Protein AF-A0A835G9U6-F1 (afdb_monomer)

Sequence (115 aa):
MKGIIILLVIVYAAVGRAQLDECPKEQETNWEIEWLLRHEDCEKFYKCTFGKPVEMSCPDKLWFNLETWRCDWPHNVDCEDRLRLALGRRMPSFVQQALDIQTVTEIIITDDHNN

Nearest PDB structures (foldseek):
  5hbf-assembly3_A  TM=7.160E-01  e=3.427E-03  Homo sapiens
  5hbf-assembly3_B  TM=8.051E-01  e=1.713E-02  Homo sapiens
  8in6-assembly1_A  TM=7.810E-01  e=1.182E-01  Aplysia kurodai
  4zce-assembly1_B  TM=7.457E-01  e=6.208E-02  Dermatophagoides pteronyssinus
  1dqc-assembly1_A  TM=6.786E-01  e=5.821E-02  Tachypleus tridentatus

Mean predicted aligned error: 15.1 Å

Structure (mmCIF, N/CA/C/O backbone):
data_AF-A0A835G9U6-F1
#
_entry.id   AF-A0A835G9U6-F1
#
loop_
_atom_site.group_PDB
_atom_site.id
_atom_site.type_symbol
_atom_site.label_atom_id
_atom_site.label_alt_id
_atom_site.label_comp_id
_atom_site.label_asym_id
_atom_site.label_entity_id
_atom_site.label_seq_id
_atom_site.pdbx_PDB_ins_code
_atom_site.Ca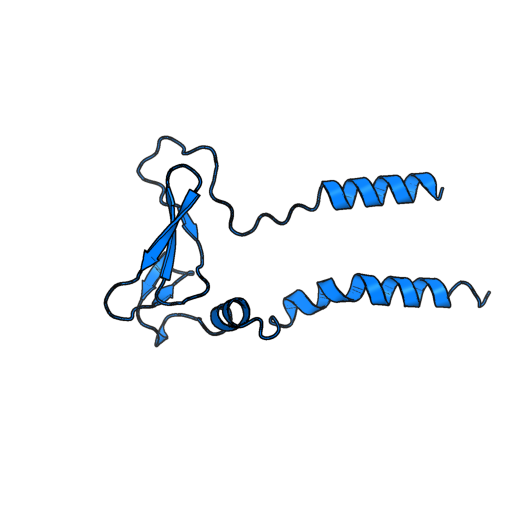rtn_x
_atom_site.Cartn_y
_atom_site.Cartn_z
_atom_site.occupancy
_atom_site.B_iso_or_equiv
_atom_site.auth_seq_id
_atom_site.auth_comp_id
_atom_site.auth_asym_id
_atom_site.auth_atom_id
_atom_site.pdbx_PDB_model_num
ATOM 1 N N . MET A 1 1 ? 4.513 -4.630 46.036 1.00 59.03 1 MET A N 1
ATOM 2 C CA . MET A 1 1 ? 5.438 -4.637 44.877 1.00 59.03 1 MET A CA 1
ATOM 3 C C . MET A 1 1 ? 4.888 -5.465 43.715 1.00 59.03 1 MET A C 1
ATOM 5 O O . MET A 1 1 ? 4.622 -4.883 42.677 1.00 59.03 1 MET A O 1
ATOM 9 N N . LYS A 1 2 ? 4.575 -6.756 43.906 1.00 56.44 2 LYS A N 1
ATOM 10 C CA . LYS A 1 2 ? 3.959 -7.635 42.881 1.00 56.44 2 LYS A CA 1
ATOM 11 C C . LYS A 1 2 ? 2.685 -7.060 42.227 1.00 56.44 2 LYS A C 1
ATOM 13 O O . LYS A 1 2 ? 2.540 -7.119 41.016 1.00 56.44 2 LYS A O 1
ATOM 18 N N . GLY A 1 3 ? 1.810 -6.420 43.011 1.00 66.38 3 GLY A N 1
ATOM 19 C CA . GLY A 1 3 ? 0.586 -5.789 42.492 1.00 66.38 3 GLY A CA 1
ATOM 20 C C . GLY A 1 3 ? 0.819 -4.583 41.572 1.00 66.38 3 GLY A C 1
ATOM 21 O O . GLY A 1 3 ? 0.054 -4.382 40.641 1.00 66.38 3 GLY A O 1
ATOM 22 N N . ILE A 1 4 ? 1.897 -3.817 41.780 1.00 78.50 4 ILE A N 1
ATOM 23 C CA . ILE A 1 4 ? 2.245 -2.674 40.915 1.00 78.50 4 ILE A CA 1
ATOM 24 C C . ILE A 1 4 ? 2.732 -3.189 39.557 1.00 78.50 4 ILE A C 1
ATOM 26 O O . ILE A 1 4 ? 2.324 -2.672 38.526 1.00 78.50 4 ILE A O 1
ATOM 30 N N . ILE A 1 5 ? 3.540 -4.252 39.554 1.00 76.62 5 ILE A N 1
ATOM 31 C CA . ILE A 1 5 ? 4.040 -4.885 38.326 1.00 76.62 5 ILE A CA 1
ATOM 32 C C . ILE A 1 5 ? 2.877 -5.443 37.495 1.00 76.62 5 ILE A C 1
ATOM 34 O O . ILE A 1 5 ? 2.799 -5.170 36.303 1.00 76.62 5 ILE A O 1
ATOM 38 N N . ILE A 1 6 ? 1.930 -6.148 38.127 1.00 80.75 6 ILE A N 1
ATOM 39 C CA . ILE A 1 6 ? 0.735 -6.679 37.445 1.00 80.75 6 ILE A CA 1
ATOM 40 C C . ILE A 1 6 ? -0.080 -5.547 36.805 1.00 80.75 6 ILE A C 1
ATOM 42 O O . ILE A 1 6 ? -0.496 -5.665 35.655 1.00 80.75 6 ILE A O 1
ATOM 46 N N . LEU A 1 7 ? -0.264 -4.430 37.513 1.00 76.75 7 LEU A N 1
ATOM 47 C CA . LEU A 1 7 ? -0.972 -3.271 36.972 1.00 76.75 7 LEU A CA 1
ATOM 48 C C . LEU A 1 7 ? -0.241 -2.655 35.773 1.00 76.75 7 LEU A C 1
ATOM 50 O O . LEU A 1 7 ? -0.883 -2.357 34.772 1.00 76.75 7 LEU A O 1
ATOM 54 N N . LEU A 1 8 ? 1.084 -2.512 35.833 1.00 79.38 8 LEU A N 1
ATOM 55 C CA . LEU A 1 8 ? 1.870 -1.965 34.723 1.00 79.38 8 LEU A CA 1
ATOM 56 C C . LEU A 1 8 ? 1.834 -2.867 33.485 1.00 79.38 8 LEU A C 1
ATOM 58 O O . LEU A 1 8 ? 1.710 -2.354 32.378 1.00 79.38 8 LEU A O 1
ATOM 62 N N . VAL A 1 9 ? 1.868 -4.191 33.661 1.00 77.94 9 VAL A N 1
ATOM 63 C CA . VAL A 1 9 ? 1.745 -5.165 32.561 1.00 77.94 9 VAL A CA 1
ATOM 64 C C . VAL A 1 9 ? 0.357 -5.108 31.919 1.00 77.94 9 VAL A C 1
ATOM 66 O O . VAL A 1 9 ? 0.256 -5.085 30.695 1.00 77.94 9 VAL A O 1
ATOM 69 N N . ILE A 1 10 ? -0.711 -5.022 32.721 1.00 76.75 10 ILE A N 1
ATOM 70 C CA . ILE A 1 10 ? -2.088 -4.877 32.215 1.00 76.75 10 ILE A CA 1
ATOM 71 C C . ILE A 1 10 ? -2.242 -3.566 31.439 1.00 76.75 10 ILE A C 1
ATOM 73 O O . ILE A 1 10 ? -2.849 -3.554 30.370 1.00 76.75 10 ILE A O 1
ATOM 77 N N . VAL A 1 11 ? -1.665 -2.472 31.944 1.00 78.75 11 VAL A N 1
ATOM 78 C CA . VAL A 1 11 ? -1.665 -1.174 31.256 1.00 78.75 11 VAL A CA 1
ATOM 79 C C . VAL A 1 11 ? -0.894 -1.260 29.939 1.00 78.75 11 VAL A C 1
ATOM 81 O O . VAL A 1 11 ? -1.406 -0.817 28.918 1.00 78.75 11 VAL A O 1
ATOM 84 N N . TYR A 1 12 ? 0.284 -1.887 29.918 1.00 77.44 12 TYR A N 1
ATOM 85 C CA . TYR A 1 12 ? 1.073 -2.047 28.692 1.00 77.44 12 TYR A CA 1
ATOM 86 C C . TYR A 1 12 ? 0.354 -2.908 27.646 1.00 77.44 12 TYR A C 1
ATOM 88 O O . TYR A 1 12 ? 0.309 -2.540 26.475 1.00 77.44 12 TYR A O 1
ATOM 96 N N . ALA A 1 13 ? -0.267 -4.014 28.066 1.00 71.81 13 ALA A N 1
ATOM 97 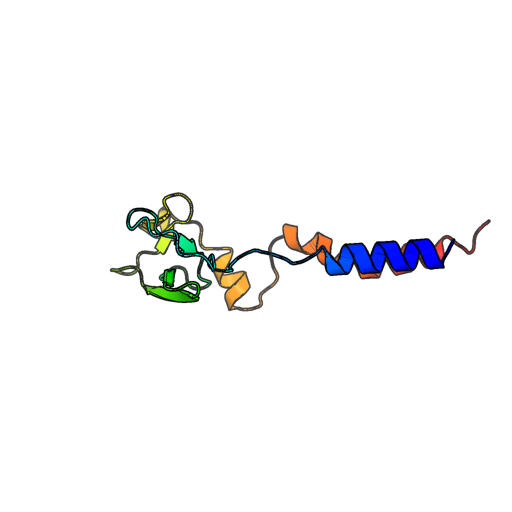C CA . ALA A 1 13 ? -1.063 -4.873 27.191 1.00 71.81 13 ALA A CA 1
ATOM 98 C C . ALA A 1 13 ? -2.331 -4.170 26.670 1.00 71.81 13 ALA A C 1
ATOM 100 O O . ALA A 1 13 ? -2.752 -4.414 25.543 1.00 71.81 13 ALA A O 1
ATOM 101 N N . ALA A 1 14 ? -2.925 -3.269 27.461 1.00 67.94 14 ALA A N 1
ATOM 102 C CA . ALA A 1 14 ? -4.069 -2.459 27.041 1.00 67.94 14 ALA A CA 1
ATOM 103 C C . ALA A 1 14 ? -3.681 -1.327 26.071 1.00 67.94 14 ALA A C 1
ATOM 105 O O . ALA A 1 14 ? -4.484 -0.959 25.212 1.00 67.94 14 ALA A O 1
ATOM 106 N N . VAL A 1 15 ? -2.464 -0.786 26.205 1.00 70.69 15 VAL A N 1
ATOM 107 C CA . VAL A 1 15 ? -1.907 0.281 25.352 1.00 70.69 15 VAL A CA 1
ATOM 108 C C . VAL A 1 15 ? -1.259 -0.287 24.079 1.00 70.69 15 VAL A C 1
ATOM 110 O O . VAL A 1 15 ? -1.166 0.407 23.070 1.00 70.69 15 VAL A O 1
ATOM 113 N N . GLY A 1 16 ? -0.879 -1.566 24.076 1.00 57.50 16 GLY A N 1
ATOM 114 C CA . GLY A 1 16 ? -0.347 -2.278 22.917 1.00 57.50 16 GLY A CA 1
ATOM 115 C C . GLY A 1 16 ? -1.432 -2.725 21.941 1.00 57.50 16 GLY A C 1
ATOM 116 O O . GLY A 1 16 ? -1.672 -3.921 21.790 1.00 57.50 16 GLY A O 1
ATOM 117 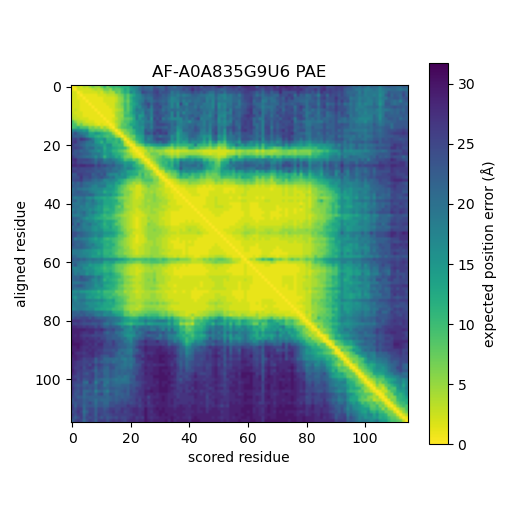N N . ARG A 1 17 ? -2.090 -1.786 21.254 1.00 57.66 17 ARG A N 1
ATOM 118 C CA . ARG A 1 17 ? -2.843 -2.127 20.039 1.00 57.66 17 ARG A CA 1
ATOM 119 C C . ARG A 1 17 ? -1.943 -1.929 18.829 1.00 57.66 17 ARG A C 1
ATOM 121 O O . ARG A 1 17 ? -1.511 -0.818 18.540 1.00 57.66 17 ARG A O 1
ATOM 128 N N . ALA A 1 18 ? -1.648 -3.033 18.150 1.00 53.41 18 ALA A N 1
ATOM 129 C CA . ALA A 1 18 ? -1.004 -3.024 16.850 1.00 53.41 18 ALA A CA 1
ATOM 130 C C . ALA A 1 18 ? -1.932 -2.317 15.853 1.00 53.41 18 ALA A C 1
ATOM 132 O O . ALA A 1 18 ? -2.984 -2.843 15.501 1.00 53.41 18 ALA A O 1
ATOM 133 N N . GLN A 1 19 ? -1.552 -1.109 15.447 1.00 56.56 19 GLN A N 1
ATOM 134 C CA . GLN A 1 19 ? -2.217 -0.350 14.397 1.00 56.56 19 GLN A CA 1
ATOM 135 C C . GLN A 1 19 ? -1.336 -0.414 13.147 1.00 56.56 19 GLN A C 1
ATOM 137 O O . GLN A 1 19 ? -0.615 0.528 12.833 1.00 56.56 19 GLN A O 1
ATOM 142 N N . LEU A 1 20 ? -1.344 -1.546 12.456 1.00 58.28 20 LEU A N 1
ATOM 143 C CA . LEU A 1 20 ? -0.937 -1.598 11.056 1.00 58.28 20 LEU A CA 1
ATOM 144 C C . LEU A 1 20 ? -2.141 -2.172 10.306 1.00 58.28 20 LEU A C 1
ATOM 146 O O . LEU A 1 20 ? -2.712 -3.159 10.755 1.00 58.28 20 LEU A O 1
ATOM 150 N N . ASP A 1 21 ? -2.548 -1.517 9.222 1.00 62.41 21 ASP A N 1
ATOM 151 C CA . ASP A 1 21 ? -3.590 -1.964 8.279 1.00 62.41 21 ASP A CA 1
ATOM 152 C C . ASP A 1 21 ? -5.064 -1.633 8.609 1.00 62.41 21 ASP A C 1
ATOM 154 O O . ASP A 1 21 ? -5.973 -2.198 8.002 1.00 62.41 21 ASP A O 1
ATOM 158 N N . GLU A 1 22 ? -5.355 -0.672 9.496 1.00 72.94 22 GLU A N 1
ATOM 159 C CA . GLU A 1 22 ? -6.735 -0.174 9.669 1.00 72.94 22 GLU A CA 1
ATOM 160 C C . GLU A 1 22 ? -6.964 1.131 8.897 1.00 72.94 22 GLU A C 1
ATOM 162 O O . GLU A 1 22 ? -6.166 2.068 8.960 1.00 72.94 22 GLU A O 1
ATOM 167 N N . CYS A 1 23 ? -8.095 1.214 8.198 1.00 84.50 23 CYS A N 1
ATOM 168 C CA . CYS A 1 23 ? -8.512 2.440 7.536 1.00 84.50 23 CYS A CA 1
ATOM 169 C C . CYS A 1 23 ? -8.906 3.531 8.549 1.00 84.50 23 CYS A C 1
ATOM 171 O O . CYS A 1 23 ? -9.537 3.227 9.568 1.00 84.50 23 CYS A O 1
ATOM 173 N N . PRO A 1 24 ? -8.611 4.812 8.258 1.00 81.31 24 PRO A N 1
ATOM 174 C CA . PRO A 1 24 ? -9.048 5.918 9.101 1.00 81.31 24 PRO A CA 1
ATOM 175 C C . PRO A 1 24 ? -10.582 5.980 9.144 1.00 81.31 24 PRO A C 1
ATOM 177 O O . PRO A 1 24 ? -11.254 5.885 8.116 1.00 81.31 24 PRO A O 1
ATOM 180 N N . LYS A 1 25 ? -11.144 6.113 10.353 1.00 72.88 25 LYS A N 1
ATOM 181 C CA . LYS A 1 25 ? -12.603 6.125 10.590 1.00 72.88 25 LYS A CA 1
ATOM 182 C C . LYS A 1 25 ? -13.245 7.466 10.257 1.00 72.88 25 LYS A C 1
ATOM 184 O O . LYS A 1 25 ? -14.421 7.512 9.910 1.00 72.88 25 LYS A O 1
ATOM 189 N N . GLU A 1 26 ? -12.468 8.535 10.328 1.00 68.56 26 GLU A N 1
ATOM 190 C CA . GLU A 1 26 ? -12.874 9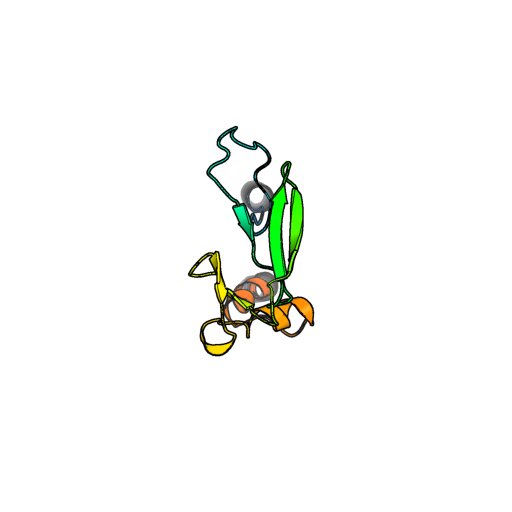.854 9.878 1.00 68.56 26 GLU A CA 1
ATOM 191 C C . GLU A 1 26 ? -12.394 10.007 8.439 1.00 68.56 26 GLU A C 1
ATOM 193 O O . GLU A 1 26 ? -11.205 10.162 8.169 1.00 68.56 26 GLU A O 1
ATOM 198 N N . GLN A 1 27 ? -13.322 9.897 7.488 1.00 60.75 27 GLN A N 1
ATOM 199 C CA . GLN A 1 27 ? -13.049 10.399 6.153 1.00 60.75 27 GLN A CA 1
ATOM 200 C C . GLN A 1 27 ? -13.069 11.916 6.253 1.00 60.75 27 GLN A C 1
ATOM 202 O O . GLN A 1 27 ? -14.136 12.531 6.213 1.00 60.75 27 GLN A O 1
ATOM 207 N N . GLU A 1 28 ? -11.893 12.513 6.434 1.00 61.06 28 GLU A N 1
ATOM 208 C CA . GLU A 1 28 ? -11.734 13.937 6.182 1.00 61.06 28 GLU A CA 1
ATOM 209 C C . GLU A 1 28 ? -12.323 14.217 4.795 1.00 61.06 28 GLU A C 1
ATOM 211 O O . GLU A 1 28 ? -12.044 13.506 3.830 1.00 61.06 28 GLU A O 1
ATOM 216 N N . THR A 1 29 ? -13.195 15.218 4.693 1.00 58.84 29 THR A N 1
ATOM 217 C CA . THR A 1 29 ? -13.967 15.574 3.488 1.00 58.84 29 THR A CA 1
ATOM 218 C C . THR A 1 29 ? -13.100 16.083 2.329 1.00 58.84 29 THR A C 1
ATOM 220 O O . THR A 1 29 ? -13.606 16.685 1.380 1.00 58.84 29 THR A O 1
ATOM 223 N N . ASN A 1 30 ? -11.790 15.851 2.404 1.00 68.69 30 ASN A N 1
ATOM 224 C CA . ASN A 1 30 ? -10.834 16.173 1.378 1.00 68.69 30 ASN A CA 1
ATOM 225 C C . ASN A 1 30 ? -10.743 15.027 0.362 1.00 68.69 30 ASN A C 1
ATOM 227 O O . ASN A 1 30 ? -10.091 14.009 0.587 1.00 68.69 30 ASN A O 1
ATOM 231 N N . TRP A 1 31 ? -11.379 15.227 -0.789 1.00 71.00 31 TRP A N 1
ATOM 232 C CA . TRP A 1 31 ? -11.388 14.288 -1.914 1.00 71.00 31 TRP A CA 1
ATOM 233 C C . TRP A 1 31 ? -10.020 14.106 -2.591 1.00 71.00 31 TRP A C 1
ATOM 235 O O . TRP A 1 31 ? -9.900 13.299 -3.509 1.00 71.00 31 TRP A O 1
ATOM 245 N N . GLU A 1 32 ? -9.002 14.848 -2.157 1.00 76.88 32 GLU A N 1
ATOM 246 C CA . GLU A 1 32 ? -7.642 14.791 -2.697 1.00 76.88 32 GLU A CA 1
ATOM 247 C C . GLU A 1 32 ? -6.755 13.747 -1.999 1.00 76.88 32 GLU A C 1
ATOM 249 O O . GLU A 1 32 ? -5.704 13.392 -2.532 1.00 76.88 32 GLU A O 1
ATOM 254 N N . ILE A 1 33 ? -7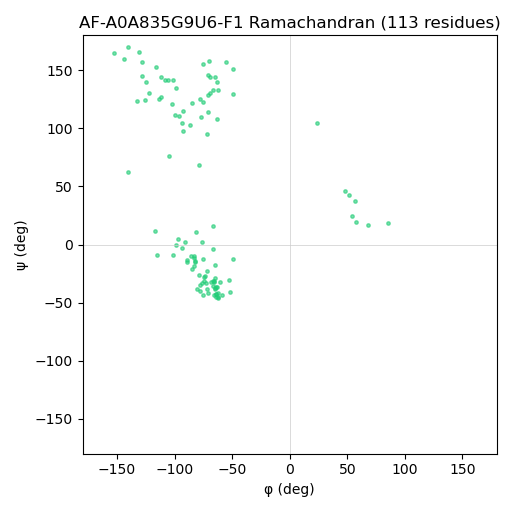.157 13.238 -0.826 1.00 77.69 33 ILE A N 1
ATOM 255 C CA . ILE A 1 33 ? -6.354 12.280 -0.053 1.00 77.69 33 ILE A CA 1
ATOM 256 C C . ILE A 1 33 ? -6.871 10.862 -0.290 1.00 77.69 33 ILE A C 1
ATOM 258 O O . ILE A 1 33 ? -7.957 10.483 0.153 1.00 77.69 33 ILE A O 1
ATOM 262 N N . GLU A 1 34 ? -6.058 10.056 -0.967 1.00 85.75 34 GLU A N 1
ATOM 263 C CA . GLU A 1 34 ? -6.318 8.638 -1.191 1.00 85.75 34 GLU A CA 1
ATOM 264 C C . GLU A 1 34 ? -5.476 7.778 -0.243 1.00 85.75 34 GLU A C 1
ATOM 266 O O . GLU A 1 34 ? -4.248 7.831 -0.246 1.00 85.75 34 GLU A O 1
ATOM 271 N N . TRP A 1 35 ? -6.151 6.964 0.567 1.00 88.56 35 TRP A N 1
ATOM 272 C CA . TRP A 1 35 ? -5.519 6.046 1.511 1.00 88.56 35 TRP A CA 1
ATOM 273 C C . TRP A 1 35 ? -5.421 4.654 0.893 1.00 88.56 35 TRP A C 1
ATOM 275 O O . TRP A 1 35 ? -6.440 3.979 0.706 1.00 88.56 35 TRP A O 1
ATOM 285 N N . LEU A 1 36 ? -4.196 4.232 0.586 1.00 91.44 36 LEU A N 1
ATOM 286 C CA . LEU A 1 36 ? -3.889 2.922 0.022 1.00 91.44 36 LEU A CA 1
ATOM 287 C C . LEU A 1 36 ? -3.127 2.075 1.043 1.00 91.44 36 LEU A C 1
ATOM 289 O O . LEU A 1 36 ? -2.313 2.599 1.799 1.00 91.44 36 LEU A O 1
ATOM 293 N N . LEU A 1 37 ? -3.380 0.769 1.063 1.00 88.81 37 LEU A N 1
ATOM 294 C CA . LEU A 1 37 ? -2.730 -0.184 1.963 1.00 88.81 37 LEU A CA 1
ATOM 295 C C . LEU A 1 37 ? -2.154 -1.366 1.177 1.00 88.81 37 LEU A C 1
ATOM 297 O O . LEU A 1 37 ? -2.602 -1.698 0.075 1.00 88.81 37 LEU A O 1
ATOM 301 N N . ARG A 1 38 ? -1.165 -2.026 1.784 1.00 89.25 38 ARG A N 1
ATOM 302 C CA . ARG A 1 38 ? -0.564 -3.266 1.282 1.00 89.25 38 ARG A CA 1
ATOM 303 C C . ARG A 1 38 ? -1.613 -4.383 1.251 1.00 89.25 38 ARG A C 1
ATOM 305 O O . ARG A 1 38 ? -2.374 -4.536 2.194 1.00 89.25 38 ARG A O 1
ATOM 312 N N . HIS A 1 39 ? -1.585 -5.190 0.196 1.00 89.69 39 HIS A N 1
ATOM 313 C CA . HIS A 1 39 ? -2.312 -6.455 0.092 1.00 89.69 39 HIS A CA 1
ATOM 314 C C . HIS A 1 39 ? -1.303 -7.612 -0.016 1.00 89.69 39 HIS A C 1
ATOM 316 O O . HIS A 1 39 ? -0.168 -7.412 -0.458 1.00 89.69 39 HIS A O 1
ATOM 322 N N . GLU A 1 40 ? -1.682 -8.810 0.420 1.00 87.25 40 GLU A N 1
ATOM 323 C CA . GLU A 1 40 ? -0.814 -9.991 0.480 1.00 87.25 40 GLU A CA 1
ATOM 324 C C . GLU A 1 40 ? -0.509 -10.579 -0.913 1.00 87.25 40 GLU A C 1
ATOM 326 O O . GLU A 1 40 ? 0.584 -11.079 -1.167 1.00 87.25 40 GLU A O 1
ATOM 331 N N . ASP A 1 41 ? -1.466 -10.473 -1.832 1.00 89.00 41 ASP A N 1
ATOM 332 C CA . ASP A 1 41 ? -1.268 -10.592 -3.285 1.00 89.00 41 ASP A CA 1
ATOM 333 C C . ASP A 1 41 ? -0.668 -9.298 -3.864 1.00 89.00 41 ASP A C 1
ATOM 335 O O . ASP A 1 41 ? -1.226 -8.215 -3.685 1.00 89.00 41 ASP A O 1
ATOM 339 N N . CYS A 1 42 ? 0.462 -9.411 -4.563 1.00 91.94 42 CYS A N 1
ATOM 340 C CA . CYS A 1 42 ? 1.186 -8.275 -5.132 1.00 91.94 42 CYS A CA 1
ATOM 341 C C . CYS A 1 42 ? 0.482 -7.637 -6.325 1.00 91.94 42 CYS A C 1
ATOM 343 O O . CYS A 1 42 ? 0.698 -6.451 -6.571 1.00 91.94 42 CYS A O 1
ATOM 345 N N . GLU A 1 43 ? -0.388 -8.373 -7.017 1.00 94.44 43 GLU A N 1
ATOM 346 C CA . GLU A 1 43 ? -1.232 -7.829 -8.089 1.00 94.44 43 GLU A CA 1
ATOM 347 C C . GLU A 1 43 ? -2.417 -7.021 -7.535 1.00 94.44 43 GLU A C 1
ATOM 349 O O . GLU A 1 43 ? -3.245 -6.516 -8.295 1.00 94.44 43 GLU A O 1
ATOM 354 N N . LYS A 1 44 ? -2.513 -6.878 -6.209 1.00 94.38 44 LYS A N 1
ATOM 355 C CA . LYS A 1 44 ? -3.608 -6.199 -5.524 1.00 94.38 44 LYS A CA 1
ATOM 356 C C . LYS A 1 44 ? -3.110 -5.192 -4.489 1.00 94.38 44 LYS A C 1
ATOM 358 O O . LYS A 1 44 ? -1.943 -5.167 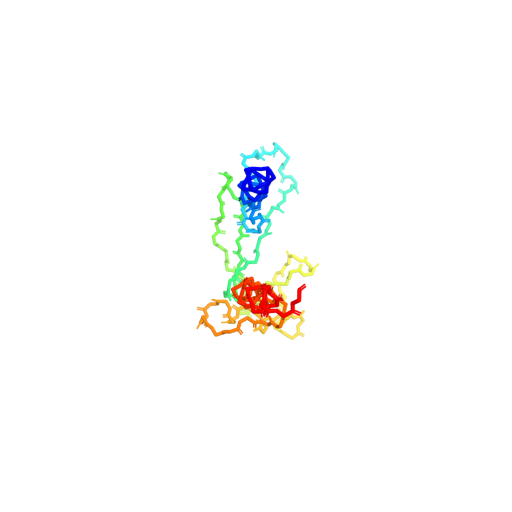-4.094 1.00 94.38 44 LYS A O 1
ATOM 363 N N . PHE A 1 45 ? -4.030 -4.343 -4.052 1.00 93.94 45 PHE A N 1
ATOM 364 C CA . PHE A 1 45 ? -3.876 -3.397 -2.949 1.00 93.94 45 PHE A CA 1
ATOM 365 C C . PHE A 1 45 ? -5.244 -3.120 -2.325 1.00 93.94 45 PHE A C 1
ATOM 367 O O . PHE A 1 45 ? -6.271 -3.415 -2.936 1.00 93.94 45 PHE A O 1
ATOM 374 N N . TYR A 1 46 ? -5.284 -2.541 -1.126 1.00 93.50 46 TYR A N 1
ATOM 375 C CA . TYR A 1 46 ? -6.543 -2.037 -0.578 1.00 93.50 46 TYR A CA 1
ATOM 376 C C . TYR A 1 46 ? -6.626 -0.525 -0.727 1.00 93.50 46 TYR A C 1
ATOM 378 O O . TYR A 1 46 ? -5.650 0.187 -0.505 1.00 93.50 46 TYR A O 1
ATOM 386 N N . LYS A 1 47 ? -7.817 -0.031 -1.046 1.00 92.12 47 LYS A N 1
ATOM 387 C CA . LYS A 1 47 ? -8.180 1.382 -0.990 1.00 92.12 47 LYS A CA 1
ATOM 388 C C . LYS A 1 47 ? -9.189 1.597 0.125 1.00 92.12 47 LYS A C 1
ATOM 390 O O . LYS A 1 47 ? -10.237 0.951 0.147 1.00 92.12 47 LYS A O 1
ATOM 395 N N . CYS A 1 48 ? -8.926 2.530 1.029 1.00 89.50 48 CYS A N 1
ATOM 396 C CA . CYS A 1 48 ? -9.886 2.839 2.080 1.00 89.50 48 CYS A CA 1
ATOM 397 C C . CYS A 1 48 ? -11.060 3.658 1.537 1.00 89.50 48 CYS A C 1
ATOM 399 O O . CYS A 1 48 ? -10.894 4.756 1.010 1.00 89.50 48 CYS A O 1
ATOM 401 N N . THR A 1 49 ? -12.266 3.128 1.718 1.00 85.69 49 THR A N 1
ATOM 402 C CA . THR A 1 49 ? -13.532 3.751 1.326 1.00 85.69 49 THR A CA 1
ATOM 403 C C . THR A 1 49 ? -14.507 3.644 2.497 1.00 85.69 49 THR A C 1
ATOM 405 O O . THR A 1 49 ? -14.742 2.550 3.003 1.00 85.69 49 THR A O 1
ATOM 408 N N . PHE A 1 50 ? -15.052 4.766 2.976 1.00 84.81 50 PHE A N 1
ATOM 409 C CA . PHE A 1 50 ? -15.940 4.814 4.153 1.00 84.81 50 PHE A CA 1
ATOM 410 C C . PHE A 1 50 ? -15.360 4.112 5.391 1.00 84.81 50 PHE A C 1
ATOM 412 O O . PHE A 1 50 ? -16.051 3.365 6.083 1.00 84.81 50 PHE A O 1
ATOM 419 N N . GLY A 1 51 ? -14.062 4.324 5.640 1.00 82.81 51 GLY A N 1
ATOM 420 C CA . GLY A 1 51 ? -13.341 3.724 6.766 1.00 82.81 51 GLY A CA 1
ATOM 421 C C . GLY A 1 51 ? -13.155 2.210 6.664 1.00 82.81 51 GLY A C 1
ATOM 422 O O . GLY A 1 51 ? -12.855 1.564 7.665 1.00 82.81 51 GLY A O 1
ATOM 423 N N . LYS A 1 52 ? -13.338 1.626 5.473 1.00 85.19 52 LYS A N 1
ATOM 424 C CA . LYS A 1 52 ? -13.162 0.193 5.223 1.00 85.19 52 LYS A CA 1
ATOM 425 C C . LYS A 1 52 ? -12.177 -0.053 4.083 1.00 85.19 52 LYS A C 1
ATOM 427 O O . LYS A 1 52 ? -12.245 0.663 3.083 1.00 85.19 52 LYS A O 1
ATOM 432 N N . PRO A 1 53 ? -11.293 -1.058 4.191 1.00 88.62 53 PRO A N 1
ATOM 433 C CA . PRO A 1 53 ? -10.427 -1.440 3.087 1.00 88.62 53 PRO A CA 1
ATOM 434 C C . PRO A 1 53 ? -11.265 -2.118 2.001 1.00 88.62 53 PRO A C 1
ATOM 436 O O . PRO A 1 53 ? -12.041 -3.034 2.275 1.00 88.62 53 PRO A O 1
ATOM 439 N N . VAL A 1 54 ? -11.123 -1.647 0.769 1.00 92.31 54 VAL A N 1
ATOM 440 C CA . VAL A 1 54 ? -11.736 -2.229 -0.425 1.00 92.31 54 VAL A CA 1
ATOM 441 C C . VAL A 1 54 ? -10.619 -2.769 -1.300 1.00 92.31 54 VAL A C 1
ATOM 443 O O . VAL A 1 54 ? -9.685 -2.040 -1.619 1.00 92.31 54 VAL A O 1
ATOM 446 N N . GLU A 1 55 ? -10.696 -4.046 -1.658 1.00 95.50 55 GLU A N 1
ATOM 447 C CA . GLU A 1 55 ? -9.706 -4.694 -2.517 1.00 95.50 55 GLU A CA 1
ATOM 448 C C . GLU A 1 55 ? -9.752 -4.111 -3.934 1.00 95.50 55 GLU A C 1
ATOM 450 O O . GLU A 1 55 ? -10.819 -3.972 -4.534 1.00 95.50 55 GLU A O 1
ATOM 455 N N . MET A 1 56 ? -8.576 -3.801 -4.467 1.00 96.38 56 MET A N 1
ATOM 456 C CA . MET A 1 56 ? -8.358 -3.301 -5.815 1.00 96.38 56 MET A CA 1
ATOM 457 C C . MET A 1 56 ? -7.288 -4.156 -6.494 1.00 96.38 56 MET A C 1
ATOM 459 O O . MET A 1 56 ? -6.336 -4.599 -5.853 1.00 96.38 56 MET A O 1
ATOM 463 N N . SER A 1 57 ? -7.422 -4.369 -7.801 1.00 96.81 57 SER A N 1
ATOM 464 C CA . SER A 1 57 ? -6.418 -5.070 -8.607 1.00 96.81 57 SER A CA 1
ATOM 465 C C . SER A 1 57 ? -5.651 -4.089 -9.483 1.00 96.81 57 SER A C 1
ATOM 467 O O . SER A 1 57 ? -6.227 -3.151 -10.040 1.00 96.81 57 SER A O 1
ATOM 469 N N . CYS A 1 58 ? -4.354 -4.323 -9.620 1.00 97.06 58 CYS A N 1
ATOM 470 C CA . CYS A 1 58 ? -3.531 -3.646 -10.600 1.00 97.06 58 CYS A CA 1
ATOM 471 C C . CYS A 1 58 ? -3.874 -4.124 -12.022 1.00 97.06 58 CYS A C 1
ATOM 473 O O . CYS A 1 58 ? -4.214 -5.293 -12.222 1.00 97.06 58 CYS A O 1
ATOM 475 N N . PRO A 1 59 ? -3.795 -3.238 -13.028 1.00 96.50 59 PRO A N 1
ATOM 476 C CA . PRO A 1 59 ? -3.963 -3.637 -14.419 1.00 96.50 59 PRO A CA 1
ATOM 477 C C . PRO A 1 59 ? -2.773 -4.484 -14.897 1.00 96.50 59 PRO A C 1
ATOM 479 O O . PRO A 1 59 ? -1.684 -4.402 -14.338 1.00 96.50 59 PRO A O 1
ATOM 482 N N . ASP A 1 60 ? -2.981 -5.283 -15.946 1.00 90.94 60 ASP A N 1
ATOM 483 C CA . ASP A 1 60 ? -1.931 -5.910 -16.767 1.00 90.94 60 ASP A CA 1
ATOM 484 C C . ASP A 1 60 ? -0.786 -6.623 -16.016 1.00 90.94 60 ASP A C 1
ATOM 486 O O . ASP A 1 60 ? 0.385 -6.472 -16.362 1.00 90.94 60 ASP A O 1
ATOM 490 N N . LYS A 1 61 ? -1.111 -7.444 -15.006 1.00 90.75 61 LYS A N 1
ATOM 491 C CA . LYS A 1 61 ? -0.128 -8.186 -14.180 1.00 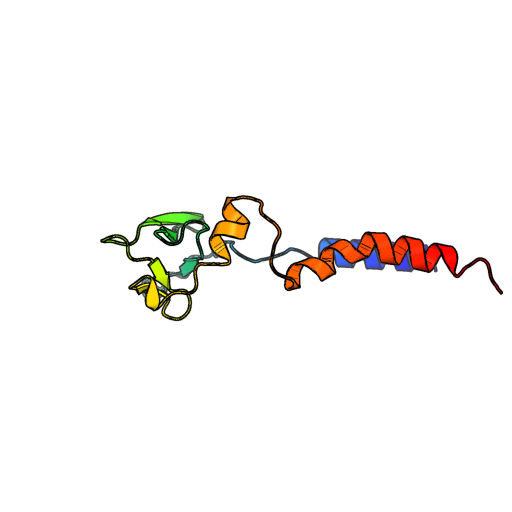90.75 61 LYS A CA 1
ATOM 492 C C . LYS A 1 61 ? 0.944 -7.289 -13.540 1.00 90.75 61 LYS A C 1
ATOM 494 O O . LYS A 1 61 ? 2.054 -7.741 -13.250 1.00 90.75 61 LYS A O 1
ATOM 499 N N . LEU A 1 62 ? 0.631 -6.009 -13.352 1.00 96.38 62 LEU A N 1
ATOM 500 C CA . LEU A 1 62 ? 1.469 -5.085 -12.605 1.00 96.38 62 LEU A CA 1
ATOM 501 C C . LEU A 1 62 ? 1.338 -5.359 -11.110 1.00 96.38 62 LEU A C 1
ATOM 503 O O . LEU A 1 62 ? 0.328 -5.887 -10.642 1.00 96.38 62 LEU A O 1
ATOM 507 N N . TRP A 1 63 ? 2.361 -4.975 -10.357 1.00 95.88 63 TRP A N 1
ATOM 508 C CA . TRP A 1 63 ? 2.397 -5.134 -8.911 1.00 95.88 63 TRP A CA 1
ATOM 509 C C . TRP A 1 63 ? 2.256 -3.791 -8.218 1.00 95.88 63 TRP A C 1
ATOM 511 O O . TRP A 1 63 ? 2.804 -2.784 -8.664 1.00 95.88 63 TRP A O 1
ATOM 521 N N . PHE A 1 64 ? 1.526 -3.759 -7.109 1.00 95.44 64 PHE A N 1
ATOM 522 C CA . PHE A 1 64 ? 1.375 -2.529 -6.346 1.00 95.44 64 PHE A CA 1
ATOM 523 C C . PHE A 1 64 ? 2.683 -2.180 -5.637 1.00 95.44 64 PHE A C 1
ATOM 525 O O . PHE A 1 64 ? 3.099 -2.892 -4.725 1.00 95.44 64 PHE A O 1
ATOM 532 N N . ASN A 1 65 ? 3.319 -1.082 -6.025 1.00 94.44 65 ASN A N 1
ATOM 533 C CA . ASN A 1 65 ? 4.537 -0.559 -5.429 1.00 94.44 65 ASN A CA 1
ATOM 534 C C . ASN A 1 65 ? 4.199 0.313 -4.207 1.00 94.44 65 ASN A C 1
ATOM 536 O O . ASN A 1 65 ? 3.486 1.306 -4.325 1.00 94.44 65 ASN A O 1
ATOM 540 N N . LEU A 1 66 ? 4.723 -0.046 -3.032 1.00 90.56 66 LEU A N 1
ATOM 541 C CA . LEU A 1 66 ? 4.474 0.683 -1.779 1.00 90.56 66 LEU A CA 1
ATOM 542 C C . LEU A 1 66 ? 5.374 1.907 -1.594 1.00 90.56 66 LEU A C 1
ATOM 544 O O . LEU A 1 66 ? 5.084 2.743 -0.745 1.00 90.56 66 LEU A O 1
ATOM 548 N N . GLU A 1 67 ? 6.447 2.026 -2.372 1.00 91.81 67 GLU A N 1
ATOM 549 C CA . GLU A 1 67 ? 7.318 3.204 -2.351 1.00 91.81 67 GLU A CA 1
ATOM 550 C C . GLU A 1 67 ? 6.682 4.358 -3.129 1.00 91.81 67 GLU A C 1
ATOM 552 O O . GLU A 1 67 ? 6.726 5.512 -2.707 1.00 91.81 67 GLU A O 1
ATOM 557 N N . THR A 1 68 ? 6.054 4.037 -4.262 1.00 94.69 68 THR A N 1
ATOM 558 C CA . THR A 1 68 ? 5.433 5.023 -5.159 1.00 94.69 68 THR A CA 1
ATOM 559 C C . THR A 1 68 ? 3.914 5.107 -5.010 1.00 94.69 68 THR A C 1
ATOM 561 O O . THR A 1 68 ? 3.303 6.018 -5.575 1.00 94.69 68 THR A O 1
ATOM 564 N N . TRP A 1 69 ? 3.313 4.181 -4.252 1.00 92.69 69 TRP A N 1
ATOM 565 C CA . TRP A 1 69 ? 1.868 4.018 -4.051 1.00 92.69 69 TRP A CA 1
ATOM 566 C C . TRP A 1 69 ? 1.083 3.835 -5.359 1.00 92.69 69 TRP A C 1
ATOM 568 O O . TRP A 1 69 ? -0.021 4.356 -5.518 1.00 92.69 69 TRP A O 1
ATOM 578 N N . ARG A 1 70 ? 1.662 3.117 -6.331 1.00 95.38 70 ARG A N 1
ATOM 579 C CA . ARG A 1 70 ? 1.085 2.88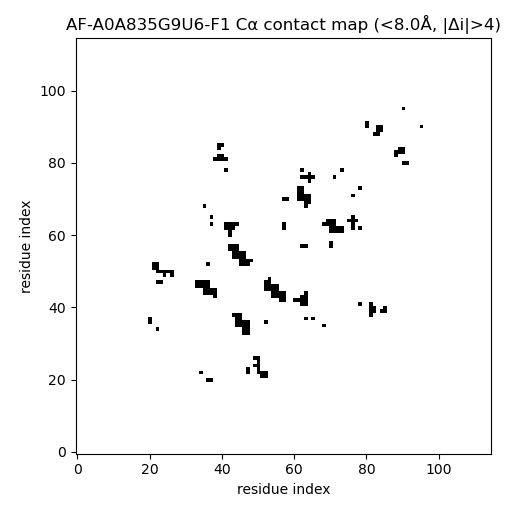8 -7.669 1.00 95.38 70 ARG A CA 1
ATOM 580 C C . ARG A 1 70 ? 1.396 1.490 -8.180 1.00 95.38 70 ARG A C 1
ATOM 582 O O . ARG A 1 70 ? 2.352 0.862 -7.747 1.00 95.38 70 ARG A O 1
ATOM 589 N N . CYS A 1 71 ? 0.609 1.016 -9.138 1.00 96.75 71 CYS A N 1
ATOM 590 C CA . CYS A 1 71 ? 0.940 -0.197 -9.878 1.00 96.75 71 CYS A CA 1
ATOM 591 C C . CYS A 1 71 ? 2.156 0.048 -10.778 1.00 96.75 71 CYS A C 1
ATOM 593 O O . CYS A 1 71 ? 2.188 1.028 -11.523 1.00 96.75 71 CYS A O 1
ATOM 595 N N . ASP A 1 72 ? 3.132 -0.845 -10.702 1.00 97.44 72 ASP A N 1
ATOM 596 C CA . ASP A 1 72 ? 4.400 -0.771 -11.419 1.00 97.44 72 ASP A CA 1
ATOM 597 C C . ASP A 1 72 ? 4.802 -2.169 -11.906 1.00 97.44 72 ASP A C 1
ATOM 599 O O . ASP A 1 72 ? 4.189 -3.185 -11.565 1.00 97.44 72 ASP A O 1
ATOM 603 N N . TRP A 1 73 ? 5.826 -2.237 -12.742 1.00 96.75 73 TRP A N 1
ATOM 604 C CA . TRP A 1 73 ? 6.330 -3.497 -13.256 1.00 96.75 73 TRP A CA 1
ATOM 605 C C . TRP A 1 73 ? 6.923 -4.358 -12.134 1.00 96.75 73 TRP A C 1
ATOM 607 O O . TRP A 1 73 ? 7.612 -3.825 -11.266 1.00 96.75 73 TRP A O 1
ATOM 617 N N . PRO A 1 74 ? 6.770 -5.694 -12.187 1.00 95.06 74 PRO A N 1
ATOM 618 C CA . PRO A 1 74 ? 7.272 -6.590 -11.142 1.00 95.06 74 PRO A CA 1
ATOM 619 C C . PRO A 1 74 ? 8.757 -6.418 -10.782 1.00 95.06 74 PRO A C 1
ATOM 621 O O . PRO A 1 74 ? 9.137 -6.626 -9.639 1.00 95.06 74 PRO A O 1
ATOM 624 N N . HIS A 1 75 ? 9.605 -6.003 -11.729 1.00 94.50 75 HIS A N 1
ATOM 625 C CA . HIS A 1 75 ? 11.036 -5.779 -11.483 1.00 94.50 75 HIS A CA 1
ATOM 626 C C . HIS A 1 75 ? 11.350 -4.490 -10.700 1.00 94.50 75 HIS A C 1
ATOM 628 O O . HIS A 1 75 ? 12.475 -4.333 -10.236 1.00 94.50 75 HIS A O 1
ATOM 634 N N . ASN A 1 76 ? 10.374 -3.590 -10.552 1.00 95.44 76 ASN A N 1
ATOM 635 C CA . ASN A 1 76 ? 10.473 -2.352 -9.773 1.00 95.44 76 ASN A CA 1
ATOM 636 C C . ASN A 1 76 ? 9.857 -2.492 -8.370 1.00 95.44 76 ASN A C 1
ATOM 638 O O . ASN A 1 76 ? 9.818 -1.516 -7.625 1.00 95.44 76 ASN A O 1
ATOM 642 N N . VAL A 1 77 ? 9.317 -3.667 -8.020 1.00 93.69 77 VAL A N 1
ATOM 643 C CA . VAL A 1 77 ? 8.536 -3.870 -6.794 1.00 93.69 77 VAL A CA 1
ATOM 644 C C . VAL A 1 77 ? 9.108 -5.014 -5.974 1.00 93.69 77 VAL A C 1
ATOM 646 O O . VAL A 1 77 ? 9.160 -6.153 -6.433 1.00 93.69 77 VAL A O 1
ATOM 649 N N . ASP A 1 78 ? 9.437 -4.735 -4.714 1.00 89.19 78 ASP A N 1
ATOM 650 C CA . ASP A 1 78 ? 9.721 -5.788 -3.744 1.00 89.19 78 ASP A CA 1
ATOM 651 C C . ASP A 1 78 ? 8.413 -6.434 -3.238 1.00 89.19 78 ASP A C 1
ATOM 653 O O . ASP A 1 78 ? 7.584 -5.828 -2.541 1.00 89.19 78 ASP A O 1
ATOM 657 N N . CYS A 1 79 ? 8.213 -7.683 -3.653 1.00 85.62 79 CYS A N 1
ATOM 658 C CA . CYS A 1 79 ? 7.025 -8.499 -3.403 1.00 85.62 79 CYS A CA 1
ATOM 659 C C . CYS A 1 79 ? 7.326 -9.731 -2.526 1.00 85.62 79 CYS A C 1
ATOM 661 O O . CYS A 1 79 ? 6.394 -10.394 -2.058 1.00 85.62 79 CYS A O 1
ATOM 663 N N . GLU A 1 80 ? 8.600 -10.041 -2.253 1.00 77.44 80 GLU A N 1
ATOM 664 C CA . GLU A 1 80 ? 9.000 -11.320 -1.640 1.00 77.44 80 GLU A CA 1
ATOM 665 C C . GLU A 1 80 ? 8.372 -11.543 -0.256 1.00 77.44 80 GLU A C 1
ATOM 667 O O . GLU A 1 80 ? 8.008 -12.667 0.108 1.00 77.44 80 GLU A O 1
ATOM 672 N N . ASP A 1 81 ? 8.156 -10.464 0.494 1.00 69.00 81 ASP A N 1
ATOM 673 C CA . ASP A 1 81 ? 7.603 -10.531 1.845 1.00 69.00 81 ASP A CA 1
ATOM 674 C C . ASP A 1 81 ? 6.070 -10.616 1.903 1.00 69.00 81 ASP A C 1
ATOM 676 O O . ASP A 1 81 ? 5.517 -10.938 2.957 1.00 69.00 81 ASP A O 1
ATOM 680 N N . ARG A 1 82 ? 5.354 -10.397 0.789 1.00 72.75 82 ARG A N 1
ATOM 681 C CA . ARG A 1 82 ? 3.875 -10.451 0.783 1.00 72.75 82 ARG A CA 1
ATOM 682 C C . ARG A 1 82 ? 3.349 -11.882 0.713 1.00 72.75 82 ARG A C 1
ATOM 684 O O . ARG A 1 82 ? 2.436 -12.244 1.455 1.00 72.75 82 ARG A O 1
ATOM 691 N N . LEU A 1 83 ? 4.020 -12.741 -0.060 1.00 57.75 83 LEU A N 1
ATOM 692 C CA . LEU A 1 83 ? 3.706 -14.173 -0.113 1.00 57.75 83 LEU A CA 1
ATOM 693 C C . LEU A 1 83 ? 3.962 -14.891 1.219 1.00 57.75 83 LEU A C 1
ATOM 695 O O . LEU A 1 83 ? 3.286 -15.876 1.520 1.00 57.75 83 LEU A O 1
ATOM 699 N N . ARG A 1 84 ? 4.911 -14.413 2.036 1.00 57.22 84 ARG A N 1
ATOM 700 C CA . ARG A 1 84 ? 5.168 -14.975 3.374 1.00 57.22 84 ARG A CA 1
ATOM 701 C C . ARG A 1 84 ? 3.968 -14.809 4.307 1.00 57.22 84 ARG A C 1
ATOM 703 O O . ARG A 1 84 ? 3.666 -15.730 5.067 1.00 57.22 84 ARG A O 1
ATOM 710 N N . LEU A 1 85 ? 3.261 -13.682 4.194 1.00 56.25 85 LEU A N 1
ATOM 711 C CA . LEU A 1 85 ? 2.034 -13.400 4.941 1.00 56.25 85 LEU A CA 1
ATOM 712 C C . LEU A 1 85 ? 0.840 -14.193 4.382 1.00 56.25 85 LEU A C 1
ATOM 714 O O . LEU A 1 85 ? 0.136 -14.836 5.157 1.00 56.25 85 LEU A O 1
ATOM 718 N N . ALA A 1 86 ? 0.680 -14.259 3.052 1.00 53.88 86 ALA A N 1
ATOM 719 C CA . ALA A 1 86 ? -0.405 -15.012 2.404 1.00 53.88 86 ALA A CA 1
ATOM 720 C C . ALA A 1 86 ? -0.336 -16.537 2.630 1.00 53.88 86 ALA A C 1
ATOM 722 O O . ALA A 1 86 ? -1.363 -17.201 2.755 1.00 53.88 86 ALA A O 1
ATOM 723 N N . LEU A 1 87 ? 0.872 -17.115 2.649 1.00 53.81 87 LEU A N 1
ATOM 724 C CA . LEU A 1 87 ? 1.084 -18.570 2.709 1.00 53.81 87 LEU A CA 1
ATOM 725 C C . LEU A 1 87 ? 1.356 -19.100 4.124 1.00 53.81 87 LEU A C 1
ATOM 727 O O . LEU A 1 87 ? 1.704 -20.275 4.271 1.00 53.81 87 LEU A O 1
ATOM 731 N N . GLY A 1 88 ? 1.280 -18.254 5.158 1.00 50.00 88 GLY A N 1
ATOM 732 C CA . GLY A 1 88 ? 1.645 -18.635 6.529 1.00 50.00 88 GLY A CA 1
ATOM 733 C C . GLY A 1 88 ? 3.090 -19.142 6.659 1.00 50.00 88 GLY A C 1
ATOM 734 O O . GLY A 1 88 ? 3.429 -19.852 7.609 1.00 50.00 88 GLY A O 1
ATOM 735 N N . ARG A 1 89 ? 3.962 -18.826 5.690 1.00 51.3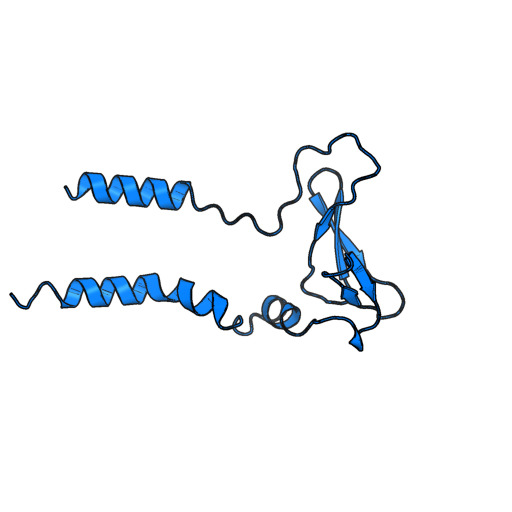8 89 ARG A N 1
ATOM 736 C CA . ARG A 1 89 ? 5.362 -19.261 5.686 1.00 51.38 89 ARG A CA 1
ATOM 737 C C . ARG A 1 89 ? 6.213 -18.187 6.345 1.00 51.38 89 ARG A C 1
ATOM 739 O O . ARG A 1 89 ? 6.587 -17.219 5.700 1.00 51.38 89 ARG A O 1
ATOM 746 N N . ARG A 1 90 ? 6.495 -18.432 7.629 1.00 46.03 90 ARG A N 1
ATOM 747 C CA . ARG A 1 90 ? 7.541 -17.860 8.499 1.00 46.03 90 ARG A CA 1
ATOM 748 C C . ARG A 1 90 ? 8.061 -16.477 8.060 1.00 46.03 90 ARG A C 1
ATOM 750 O O . ARG A 1 90 ? 8.859 -16.355 7.132 1.00 46.03 90 ARG A O 1
ATOM 757 N N . MET A 1 91 ? 7.602 -15.467 8.795 1.00 46.41 91 MET A N 1
ATOM 758 C CA . MET A 1 91 ? 7.966 -14.053 8.690 1.00 46.41 91 MET A CA 1
ATOM 759 C C . MET A 1 91 ? 9.493 -13.808 8.660 1.00 46.41 91 MET A C 1
ATOM 761 O O . MET A 1 91 ? 10.242 -14.576 9.272 1.00 46.41 91 MET A O 1
ATOM 765 N N . PRO A 1 92 ? 9.958 -12.729 7.994 1.00 44.59 92 PRO A N 1
ATOM 766 C CA . PRO A 1 92 ? 11.337 -12.247 8.073 1.00 44.59 92 PRO A CA 1
ATOM 767 C C . PRO A 1 92 ? 11.769 -11.978 9.520 1.00 44.59 92 PRO A C 1
ATOM 769 O O . PRO A 1 92 ? 10.942 -11.720 10.397 1.00 44.59 92 PRO A O 1
ATOM 772 N N . SER A 1 93 ? 13.081 -12.003 9.751 1.00 43.47 93 SER A N 1
ATOM 773 C CA . SER A 1 93 ? 13.781 -11.942 11.046 1.00 43.47 93 SER A CA 1
ATOM 774 C C . SER A 1 93 ? 13.357 -10.828 12.018 1.00 43.47 93 SER A C 1
ATOM 776 O O . SER A 1 93 ? 13.700 -10.905 13.194 1.00 43.47 93 SER A O 1
ATOM 778 N N . PHE A 1 94 ? 12.577 -9.837 11.583 1.00 43.66 94 PHE A N 1
ATOM 779 C CA . PHE A 1 94 ? 12.041 -8.782 12.441 1.00 43.66 94 PHE A CA 1
ATOM 780 C C . PHE A 1 94 ? 10.902 -9.254 13.370 1.00 43.66 94 PHE A C 1
ATOM 782 O O . PHE A 1 94 ? 10.762 -8.733 14.472 1.00 43.66 94 PHE A O 1
ATOM 789 N N . VAL A 1 95 ? 10.138 -10.296 13.004 1.00 42.44 95 VAL A N 1
ATOM 790 C CA . VAL A 1 95 ? 9.095 -10.864 13.895 1.00 42.44 95 VAL A CA 1
ATOM 791 C C . VAL A 1 95 ? 9.661 -11.902 14.875 1.00 42.44 95 VAL A C 1
ATOM 793 O O . VAL A 1 95 ? 9.010 -12.269 15.854 1.00 42.44 95 VAL A O 1
ATOM 796 N N . GLN A 1 96 ? 10.918 -12.325 14.699 1.00 45.03 96 GLN A N 1
ATOM 797 C CA . GLN A 1 96 ? 11.561 -13.276 15.612 1.00 45.03 96 GLN A CA 1
ATOM 798 C C . GLN A 1 96 ? 11.744 -12.708 17.031 1.00 45.03 96 GLN A C 1
ATOM 800 O O . GLN A 1 96 ? 11.883 -13.479 17.975 1.00 45.03 96 GLN A O 1
ATOM 805 N N . GLN A 1 97 ? 11.666 -11.385 17.212 1.00 40.44 97 GLN A N 1
ATOM 806 C CA . GLN A 1 97 ? 11.771 -10.759 18.531 1.00 40.44 97 GLN A CA 1
ATOM 807 C C . GLN A 1 97 ? 10.444 -10.748 19.317 1.00 40.44 97 GLN A C 1
ATOM 809 O O . GLN A 1 97 ? 10.447 -10.482 20.515 1.00 40.44 97 GLN A O 1
ATOM 814 N N . ALA A 1 98 ? 9.313 -11.099 18.687 1.00 43.53 98 ALA A N 1
ATOM 815 C CA . ALA A 1 98 ? 8.021 -11.228 19.372 1.00 43.53 98 ALA A CA 1
ATOM 816 C C . ALA A 1 98 ? 7.758 -12.639 19.937 1.00 43.53 98 ALA A C 1
ATOM 818 O O . ALA A 1 98 ? 6.870 -12.809 20.769 1.00 43.53 98 ALA A O 1
ATOM 819 N N . LEU A 1 99 ? 8.540 -13.647 19.535 1.00 44.06 99 LEU A N 1
ATOM 820 C CA . LEU A 1 99 ? 8.471 -15.009 20.086 1.00 44.06 99 LEU A CA 1
ATOM 821 C C . LEU A 1 99 ? 9.409 -15.231 21.285 1.00 44.06 99 LEU A C 1
ATOM 823 O O . LEU A 1 99 ? 9.428 -16.331 21.827 1.00 44.06 99 LEU A O 1
ATOM 827 N N . ASP A 1 100 ? 10.139 -14.202 21.733 1.00 45.31 100 ASP A N 1
ATOM 828 C CA . ASP A 1 100 ? 11.099 -14.314 22.844 1.00 45.31 100 ASP A CA 1
ATOM 829 C C . ASP A 1 100 ? 10.499 -13.948 24.220 1.00 45.31 100 ASP A C 1
ATOM 831 O O . ASP A 1 100 ? 11.154 -14.069 25.249 1.00 45.31 100 ASP A O 1
ATOM 835 N N . ILE A 1 101 ? 9.229 -13.524 24.291 1.00 49.22 101 ILE A N 1
ATOM 836 C CA . ILE A 1 101 ? 8.593 -13.197 25.584 1.00 49.22 101 ILE A CA 1
ATOM 837 C C . ILE A 1 101 ? 8.395 -14.465 26.439 1.00 49.22 101 ILE A C 1
ATOM 839 O O . ILE A 1 101 ? 8.509 -14.396 27.660 1.00 49.22 101 ILE A O 1
ATOM 843 N N . GLN A 1 102 ? 8.158 -15.629 25.819 1.00 44.41 102 GLN A N 1
ATOM 844 C CA . GLN A 1 102 ? 8.009 -16.908 26.533 1.00 44.41 102 GLN A CA 1
ATOM 845 C C . GLN A 1 102 ? 9.347 -17.501 27.011 1.00 44.41 102 GLN A C 1
ATOM 847 O O . GLN A 1 102 ? 9.404 -18.091 28.089 1.00 44.41 102 GLN A O 1
ATOM 852 N N . THR A 1 103 ? 10.437 -17.295 26.273 1.00 42.22 103 THR A N 1
ATOM 853 C CA . THR A 1 103 ? 11.792 -17.753 26.634 1.00 42.22 103 THR A CA 1
ATOM 854 C C . THR A 1 103 ? 12.443 -16.856 27.685 1.00 42.22 103 THR A C 1
ATOM 856 O O . THR A 1 103 ? 13.099 -17.361 28.595 1.00 42.22 103 THR A O 1
ATOM 859 N N . VAL A 1 104 ? 12.185 -15.543 27.655 1.00 45.69 104 VAL A N 1
ATOM 860 C CA . VAL A 1 104 ? 12.638 -14.611 28.704 1.00 45.69 104 VAL A CA 1
ATOM 861 C C . VAL A 1 104 ? 11.991 -14.934 30.055 1.00 45.69 104 VAL A C 1
ATOM 863 O O . VAL A 1 104 ? 12.660 -14.850 31.083 1.00 45.69 104 VAL A O 1
ATOM 866 N N . THR A 1 105 ? 10.724 -15.367 30.081 1.00 45.59 105 THR A N 1
ATOM 867 C CA . THR A 1 105 ? 10.087 -15.788 31.338 1.00 45.59 105 THR A CA 1
ATOM 868 C C . THR A 1 105 ? 10.702 -17.054 31.930 1.00 45.59 105 THR A C 1
ATOM 870 O O . THR A 1 105 ? 10.833 -17.119 33.146 1.00 45.59 105 THR A O 1
ATOM 873 N N . GLU A 1 106 ? 11.135 -18.027 31.123 1.00 41.03 106 GLU A N 1
ATOM 874 C CA . GLU A 1 106 ? 11.825 -19.218 31.648 1.00 41.03 106 GLU A CA 1
ATOM 875 C C . GLU A 1 106 ? 13.248 -18.898 32.131 1.00 41.03 106 GLU A C 1
ATOM 877 O O . GLU A 1 106 ? 13.635 -19.369 33.199 1.00 41.03 106 GLU A O 1
ATOM 882 N N . ILE A 1 107 ? 13.984 -18.030 31.425 1.00 44.62 107 ILE A N 1
ATOM 883 C CA . ILE A 1 107 ? 15.331 -17.583 31.829 1.00 44.62 107 ILE A CA 1
ATOM 884 C C . ILE A 1 107 ? 15.284 -16.833 33.171 1.00 44.62 107 ILE A C 1
ATOM 886 O O . ILE A 1 107 ? 16.066 -17.135 34.072 1.00 44.62 107 ILE A O 1
ATOM 890 N N . ILE A 1 108 ? 14.323 -15.916 33.347 1.00 45.28 108 ILE A N 1
ATOM 891 C CA . ILE A 1 108 ? 14.158 -15.151 34.597 1.00 45.28 108 ILE A CA 1
ATOM 892 C C . ILE A 1 108 ? 13.752 -16.063 35.769 1.00 45.28 108 ILE A C 1
ATOM 894 O O . ILE A 1 108 ? 14.147 -15.806 36.902 1.00 45.28 108 ILE A O 1
ATOM 898 N N . ILE A 1 109 ? 13.003 -17.145 35.522 1.00 45.53 109 ILE A N 1
ATOM 899 C CA . ILE A 1 109 ? 12.613 -18.099 36.575 1.00 45.53 109 ILE A CA 1
ATOM 900 C C . ILE A 1 109 ? 13.792 -18.999 36.997 1.00 45.53 109 ILE A C 1
ATOM 902 O O . ILE A 1 109 ? 13.838 -19.424 38.151 1.00 45.53 109 ILE A O 1
ATOM 906 N N . THR A 1 110 ? 14.762 -19.280 36.117 1.00 44.09 110 THR A N 1
ATOM 907 C CA . THR A 1 110 ? 15.924 -20.125 36.464 1.00 44.09 110 THR A CA 1
ATOM 908 C C . THR A 1 110 ? 17.063 -19.396 37.182 1.00 44.09 110 THR A C 1
ATOM 910 O O . THR A 1 110 ? 17.855 -20.064 37.846 1.00 44.09 110 THR A O 1
ATOM 913 N N . ASP A 1 111 ? 17.134 -18.063 37.115 1.00 46.59 111 ASP A N 1
ATOM 914 C CA . ASP A 1 111 ? 18.162 -17.280 37.828 1.00 46.59 111 ASP A CA 1
ATOM 915 C C . ASP A 1 111 ? 17.816 -17.002 39.309 1.00 46.59 111 ASP A C 1
ATOM 917 O O . ASP A 1 111 ? 18.706 -16.699 40.101 1.00 46.59 111 ASP A O 1
ATOM 921 N N . ASP A 1 112 ? 16.563 -17.201 39.739 1.00 49.31 112 ASP A N 1
ATOM 922 C CA . ASP A 1 112 ? 16.123 -16.984 41.134 1.00 49.31 112 ASP A CA 1
ATOM 923 C C . ASP A 1 112 ? 16.446 -18.161 42.092 1.00 49.31 112 ASP A C 1
ATOM 925 O O . ASP A 1 112 ? 15.974 -18.194 43.231 1.00 49.31 112 ASP A O 1
ATOM 929 N N . HIS A 1 113 ? 17.262 -19.139 41.671 1.00 53.41 113 HIS A N 1
ATOM 930 C CA . HIS A 1 113 ? 17.701 -20.256 42.528 1.00 53.41 113 HIS A CA 1
ATOM 931 C C . HIS A 1 113 ? 19.211 -20.338 42.793 1.00 53.41 113 HIS A C 1
ATOM 933 O O . HIS A 1 113 ? 19.661 -21.332 43.367 1.00 53.41 113 HIS A O 1
ATOM 939 N N . ASN A 1 114 ? 19.998 -19.313 42.453 1.00 48.25 114 ASN A N 1
ATOM 940 C CA . ASN A 1 114 ? 21.424 -19.307 42.786 1.00 48.25 114 ASN A CA 1
ATOM 941 C C . ASN A 1 114 ? 21.947 -17.928 43.224 1.00 48.25 114 ASN A C 1
ATOM 943 O O . ASN A 1 114 ? 22.830 -17.365 42.579 1.00 48.25 114 ASN A O 1
ATOM 947 N N . ASN A 1 115 ? 21.388 -17.423 44.334 1.00 40.66 115 ASN A N 1
ATOM 948 C CA . ASN A 1 115 ? 22.059 -16.771 45.479 1.00 40.66 115 ASN A CA 1
ATOM 949 C C . ASN A 1 115 ? 21.157 -15.732 46.159 1.00 40.66 115 ASN A C 1
ATOM 951 O O . ASN A 1 115 ? 21.166 -14.558 45.723 1.00 40.66 115 ASN A O 1
#

Foldseek 3Di:
DVVVVVVVVVVVVVVPDDPDPWFDQDPPPDPVDWDWADALDQQWIFTQDNRDTDIDGHPDPFGQAPVVRHTHHPVVHDNPQSPCVVVVPDHPPVCVVVVCPVVVVVVVVVVVPDD

Radius of gyration: 20.78 Å; Cα contacts (8 Å, |Δi|>4): 114; chains: 1; bounding box: 38×36×62 Å

Organism: Spodoptera exigua (NCBI:txid7107)

InterPro domains:
  IPR002557 Chitin binding domain [PF01607] (39-79)
  IPR002557 Chitin binding domain [PS50940] (20-81)
  IPR002557 Chitin binding domain [SM00494] (21-81)
  IPR036508 Chitin binding domain superfamily [SSF57625] (35-82)
  IPR051940 Chitin-binding developmental regulator [PTHR23301] (40-79)

Secondary structure (DSSP, 8-state):
-HHHHHHHHHHHHHH----SSPPPSS--S-TT---EEE-SSTTEEEEEETTEEEEEE-STT-EEETTTTEEE-GGGS--HHHHHHHTT----TTGGGTS-HHHHHHHHHHHTT--

Solvent-accessible surface area (backbone atoms only — not comparable to full-atom values): 7170 Å² total; per-residue (Å²): 111,72,68,58,53,53,51,52,51,53,50,50,61,70,68,61,67,85,85,76,93,74,45,60,78,71,73,68,92,53,90,85,70,82,53,73,46,88,41,45,54,43,45,26,30,25,38,50,53,97,37,33,73,40,84,42,71,42,67,93,84,15,23,52,21,82,89,78,73,38,67,36,55,60,93,80,37,95,51,78,71,27,51,28,66,67,66,73,46,77,72,64,80,80,58,61,69,73,68,42,65,68,53,52,54,54,54,60,62,63,60,78,78,76,130

pLDDT: mean 72.18, std 19.43, range [40.44, 97.44]